Protein AF-A3X0W6-F1 (afdb_monomer_lite)

Secondary structure (DSSP, 8-state):
---------------------------BTTB--GGGSPPTT--S-TTSPPTTPPPHHHHHHHHHHSEEEEEETTEEEEEEHHHHHHHHHHHHHHTT-HHHHHHHHHHHHHTTTT---------------PPPTT---S-STTS--

Foldseek 3Di:
DDDDDDDDDDPPDDDDDPDDPDDPDDDDVVRHDPVPDDDPPDDPPNVPDDDPPDDPVNVVVVQQQDWDFDDPDPDTDTDGNVVVVLVVLVVCVVVVNPVSVVVNVVVCVVVVVPPDDPDDPDPPDDDDDDDDPPDDDPPDPPDDD

Structure (mmCIF, N/CA/C/O backbone):
data_AF-A3X0W6-F1
#
_entry.id   AF-A3X0W6-F1
#
loop_
_atom_site.group_PDB
_atom_site.id
_atom_site.type_symbol
_atom_site.label_atom_id
_atom_site.label_alt_id
_atom_site.label_comp_id
_atom_site.label_asym_id
_atom_site.label_entity_id
_atom_site.label_seq_id
_atom_site.pdbx_PDB_ins_code
_atom_site.Cartn_x
_atom_site.Cartn_y
_atom_site.Cartn_z
_atom_site.occupancy
_atom_site.B_iso_or_equiv
_atom_site.auth_seq_id
_atom_site.auth_comp_id
_atom_site.auth_asym_id
_atom_site.auth_atom_id
_atom_site.pdbx_PDB_model_num
ATOM 1 N N . MET A 1 1 ? -35.016 31.942 104.908 1.00 38.12 1 MET A N 1
ATOM 2 C CA . MET A 1 1 ? -33.563 31.683 104.789 1.00 38.12 1 MET A CA 1
ATOM 3 C C . MET A 1 1 ? -33.379 30.176 104.918 1.00 38.12 1 MET A C 1
ATOM 5 O O . MET A 1 1 ? -33.760 29.635 105.939 1.00 38.12 1 MET A O 1
ATOM 9 N N . MET A 1 2 ? -33.247 29.470 103.793 1.00 47.16 2 MET A N 1
ATOM 10 C CA . MET A 1 2 ? -31.966 28.997 103.227 1.00 47.16 2 MET A CA 1
ATOM 11 C C . MET A 1 2 ? -31.305 27.906 104.079 1.00 47.16 2 MET A C 1
ATOM 13 O O . MET A 1 2 ? -30.614 28.258 105.028 1.00 47.16 2 MET A O 1
ATOM 17 N N . SER A 1 3 ? -31.474 26.624 103.720 1.00 42.75 3 SER A N 1
ATOM 18 C CA . SER A 1 3 ? -30.387 25.619 103.608 1.00 42.75 3 SER A CA 1
ATOM 19 C C . SER A 1 3 ? -30.893 24.296 103.004 1.00 42.75 3 SER A C 1
ATOM 21 O O . SER A 1 3 ? -32.015 23.866 103.253 1.00 42.75 3 SER A O 1
ATOM 23 N N . GLU A 1 4 ? -30.038 23.691 102.182 1.00 51.12 4 GLU A N 1
ATOM 2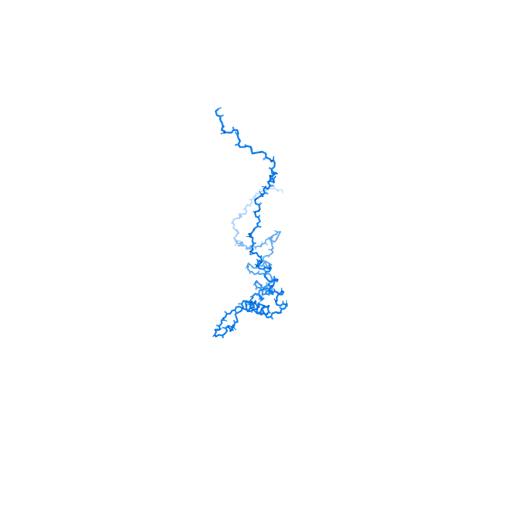4 C CA . GLU A 1 4 ? -30.236 22.523 101.321 1.00 51.12 4 GLU A CA 1
ATOM 25 C C . GLU A 1 4 ? -30.464 21.179 102.035 1.00 51.12 4 GLU A C 1
ATOM 27 O O . GLU A 1 4 ? -29.885 20.895 103.085 1.00 51.12 4 GLU A O 1
ATOM 32 N N . ARG A 1 5 ? -31.154 20.258 101.343 1.00 46.34 5 ARG A N 1
ATOM 33 C CA . ARG A 1 5 ? -30.696 18.865 101.228 1.00 46.34 5 ARG A CA 1
ATOM 34 C C . ARG A 1 5 ? -31.215 18.223 99.937 1.00 46.34 5 ARG A C 1
ATOM 36 O O . ARG A 1 5 ? -32.402 18.258 99.642 1.00 46.34 5 ARG A O 1
ATOM 43 N N . HIS A 1 6 ? -30.266 17.690 99.173 1.00 52.62 6 HIS A N 1
ATOM 44 C CA . HIS A 1 6 ? -30.414 17.008 97.891 1.00 52.62 6 HIS A CA 1
ATOM 45 C C . HIS A 1 6 ? -31.459 15.881 97.917 1.00 52.62 6 HIS A C 1
ATOM 47 O O . HIS A 1 6 ? -31.344 14.968 98.733 1.00 52.62 6 HIS A O 1
ATOM 53 N N . GLN A 1 7 ? -32.370 15.872 96.943 1.00 47.88 7 GLN A N 1
ATOM 54 C CA . GLN A 1 7 ? -32.940 14.633 96.413 1.00 47.88 7 GLN A CA 1
ATOM 55 C C . GLN A 1 7 ? -32.286 14.392 95.051 1.00 47.88 7 GLN A C 1
ATOM 57 O O . GLN A 1 7 ? -32.369 15.224 94.149 1.00 47.88 7 GLN A O 1
ATOM 62 N N . ARG A 1 8 ? -31.525 13.299 94.960 1.00 48.34 8 ARG A N 1
ATOM 63 C CA . ARG A 1 8 ? -31.078 12.732 93.690 1.00 48.34 8 ARG A CA 1
ATOM 64 C C . ARG A 1 8 ? -32.289 12.002 93.128 1.00 48.34 8 ARG A C 1
ATOM 66 O O . ARG A 1 8 ? -32.736 11.055 93.760 1.00 48.34 8 ARG A O 1
ATOM 73 N N . GLU A 1 9 ? -32.809 12.461 92.000 1.00 45.16 9 GLU A N 1
ATOM 74 C CA . GLU A 1 9 ? -33.670 11.617 91.178 1.00 45.16 9 GLU A CA 1
ATOM 75 C C . GLU A 1 9 ? -32.753 10.819 90.257 1.00 45.16 9 GLU A C 1
ATOM 77 O O . GLU A 1 9 ? -31.946 11.374 89.500 1.00 45.16 9 GLU A O 1
ATOM 82 N N . ASP A 1 10 ? -32.815 9.506 90.438 1.00 43.31 10 ASP A N 1
ATOM 83 C CA . ASP A 1 10 ? -31.982 8.510 89.796 1.00 43.31 10 ASP A CA 1
ATOM 84 C C . ASP A 1 10 ? -32.178 8.549 88.276 1.00 43.31 10 ASP A C 1
ATOM 86 O O . ASP A 1 10 ? -33.240 8.255 87.735 1.00 43.31 10 ASP A O 1
ATOM 90 N N . PHE A 1 11 ? -31.106 8.904 87.566 1.00 49.19 11 PHE A N 1
ATOM 91 C CA . PHE A 1 11 ? -31.032 8.942 86.101 1.00 49.19 11 PHE A CA 1
ATOM 92 C C . PHE A 1 11 ? -30.846 7.531 85.500 1.00 49.19 11 PHE A C 1
ATOM 94 O O . PHE A 1 11 ? -30.122 7.345 84.522 1.00 49.19 11 PHE A O 1
ATOM 101 N N . SER A 1 12 ? -31.464 6.517 86.106 1.00 49.88 12 SER A N 1
ATOM 102 C CA . SER A 1 12 ? -31.444 5.123 85.663 1.00 49.88 12 SER A CA 1
ATOM 103 C C . SER A 1 12 ? -32.847 4.711 85.232 1.00 49.88 12 SER A C 1
ATOM 105 O O . SER A 1 12 ? -33.585 4.139 86.022 1.00 49.88 12 SER A O 1
ATOM 107 N N . ASP A 1 13 ? -33.214 5.108 84.013 1.00 54.78 13 ASP A N 1
ATOM 108 C CA . ASP A 1 13 ? -34.119 4.404 83.086 1.00 54.78 13 ASP A CA 1
ATOM 109 C C . ASP A 1 13 ? -34.816 5.407 82.158 1.00 54.78 13 ASP A C 1
ATOM 111 O O . ASP A 1 13 ? -35.955 5.821 82.366 1.00 54.78 13 ASP A O 1
ATOM 115 N N . MET A 1 14 ? -34.128 5.778 81.074 1.00 46.41 14 MET A N 1
ATOM 116 C CA . MET A 1 14 ? -34.793 6.252 79.859 1.00 46.41 14 MET A CA 1
ATOM 117 C C . MET A 1 14 ? -34.510 5.255 78.729 1.00 46.41 14 MET A C 1
ATOM 119 O O . MET A 1 14 ? -33.377 5.183 78.242 1.00 46.41 14 MET A O 1
ATOM 123 N N . PRO A 1 15 ? -35.510 4.448 78.332 1.00 50.84 15 PRO A N 1
ATOM 124 C CA . PRO A 1 15 ? -35.369 3.437 77.300 1.00 50.84 15 PRO A CA 1
ATOM 125 C C . PRO A 1 15 ? -35.560 4.071 75.923 1.00 50.84 15 PRO A C 1
ATOM 127 O O . PRO A 1 15 ? -36.517 4.804 75.685 1.00 50.84 15 PRO A O 1
ATOM 130 N N . GLY A 1 16 ? -34.681 3.744 74.980 1.00 40.88 16 GLY A N 1
ATOM 131 C CA . GLY A 1 16 ? -34.940 4.055 73.576 1.00 40.88 16 GLY A CA 1
ATOM 132 C C . GLY A 1 16 ? -33.685 4.305 72.773 1.00 40.88 16 GLY A C 1
ATOM 133 O O . GLY A 1 16 ? -33.418 5.424 72.345 1.00 40.88 16 GLY A O 1
ATOM 134 N N . SER A 1 17 ? -32.936 3.236 72.530 1.00 50.75 17 SER A N 1
ATOM 135 C CA . SER A 1 17 ? -31.979 3.160 71.437 1.00 50.75 17 SER A CA 1
ATOM 136 C C . SER A 1 17 ? -32.684 3.453 70.107 1.00 50.75 17 SER A C 1
ATOM 138 O O . SER A 1 17 ? -33.280 2.579 69.482 1.00 50.75 17 SER A O 1
ATOM 140 N N . ILE A 1 18 ? -32.609 4.700 69.640 1.00 43.72 18 ILE A N 1
ATOM 141 C CA . ILE A 1 18 ? -32.940 5.017 68.252 1.00 43.72 18 ILE A CA 1
ATOM 142 C C . ILE A 1 18 ? -31.652 4.857 67.456 1.00 43.72 18 ILE A C 1
ATOM 144 O O . ILE A 1 18 ? -30.733 5.671 67.521 1.00 43.72 18 ILE A O 1
ATOM 148 N N . ALA A 1 19 ? -31.613 3.718 66.774 1.00 38.69 19 ALA A N 1
ATOM 149 C CA . ALA A 1 19 ? -30.644 3.270 65.797 1.00 38.69 19 ALA A CA 1
ATOM 150 C C . ALA A 1 19 ? -29.861 4.393 65.100 1.00 38.69 19 ALA A C 1
ATOM 152 O O . ALA A 1 19 ? -30.424 5.348 64.563 1.00 38.69 19 ALA A O 1
ATOM 153 N N . THR A 1 20 ? -28.548 4.184 65.029 1.00 40.00 20 THR A N 1
ATOM 154 C CA . THR A 1 20 ? -27.611 4.795 64.089 1.00 40.00 20 THR A CA 1
ATOM 155 C C . THR A 1 20 ? -28.254 4.928 62.707 1.00 40.00 20 THR A C 1
ATOM 157 O O . THR A 1 20 ? -28.295 3.975 61.929 1.00 40.00 20 THR A O 1
ATOM 160 N N . SER A 1 21 ? -28.779 6.114 62.387 1.00 39.47 21 SER A N 1
ATOM 161 C CA . SER A 1 21 ? -29.305 6.391 61.054 1.00 39.47 21 SER A CA 1
ATOM 162 C C . SER A 1 21 ? -28.131 6.643 60.114 1.00 39.47 21 SER A C 1
ATOM 164 O O . SER A 1 21 ? -27.518 7.708 60.080 1.00 39.47 21 SER A O 1
ATOM 166 N N . ALA A 1 22 ? -27.778 5.567 59.416 1.00 40.97 22 ALA A N 1
ATOM 167 C CA . ALA A 1 22 ? -27.055 5.501 58.157 1.00 40.97 22 ALA A CA 1
ATOM 168 C C . ALA A 1 22 ? -26.638 6.861 57.549 1.00 40.97 22 ALA A C 1
ATOM 170 O O . ALA A 1 22 ? -27.422 7.563 56.916 1.00 40.97 22 ALA A O 1
ATOM 171 N N . GLY A 1 23 ? -25.349 7.174 57.705 1.00 48.78 23 GLY A N 1
ATOM 172 C CA . GLY A 1 23 ? -24.492 7.748 56.665 1.00 48.78 23 GLY A CA 1
ATOM 173 C C . GLY A 1 23 ? -25.019 8.944 55.866 1.00 48.78 23 GLY A C 1
ATOM 174 O O . GLY A 1 23 ? -25.193 8.842 54.654 1.00 48.78 23 GLY A O 1
ATOM 175 N N . LYS A 1 24 ? -25.125 10.125 56.485 1.00 53.75 24 LYS A N 1
ATOM 176 C CA . LYS A 1 24 ? -25.036 11.385 55.725 1.00 53.75 24 LYS A CA 1
ATOM 177 C C . LYS A 1 24 ? -23.585 11.575 55.280 1.00 53.75 24 LYS A C 1
ATOM 179 O O . LYS A 1 24 ? -22.749 12.038 56.052 1.00 53.75 24 LYS A O 1
ATOM 184 N N . THR A 1 25 ? -23.264 11.185 54.048 1.00 65.06 25 THR A N 1
ATOM 185 C CA . THR A 1 25 ? -21.939 11.404 53.451 1.00 65.06 25 THR A CA 1
ATOM 186 C C . THR A 1 25 ? -21.621 12.900 53.445 1.00 65.06 25 THR A C 1
ATOM 188 O O . THR A 1 25 ? -22.257 13.668 52.722 1.00 65.06 25 THR A O 1
ATOM 191 N N . LYS A 1 26 ? -20.669 13.320 54.284 1.00 73.56 26 LYS A N 1
ATOM 192 C CA . LYS A 1 26 ? -20.213 14.708 54.416 1.00 73.56 26 LYS A CA 1
ATOM 193 C C . LYS A 1 26 ? -19.608 15.161 53.082 1.00 73.56 26 LYS A C 1
ATOM 195 O O . LYS A 1 26 ? -18.520 14.727 52.715 1.00 73.56 26 LYS A O 1
ATOM 200 N N . VAL A 1 27 ? -20.341 15.987 52.340 1.00 80.00 27 VAL A N 1
ATOM 201 C CA . VAL A 1 27 ? -19.879 16.571 51.071 1.00 80.00 27 VAL A CA 1
ATOM 202 C C . VAL A 1 27 ? -18.717 17.530 51.367 1.00 80.00 27 VAL A C 1
ATOM 204 O O . VAL A 1 27 ? -18.782 18.299 52.325 1.00 80.00 27 VAL A O 1
ATOM 207 N N . GLY A 1 28 ? -17.639 17.466 50.581 1.00 80.69 28 GLY A N 1
ATOM 208 C CA . GLY A 1 28 ? -16.415 18.243 50.808 1.00 80.69 28 GLY A CA 1
ATOM 209 C C . GLY A 1 28 ? -15.406 18.111 49.665 1.00 80.69 28 GLY A C 1
ATOM 210 O O . GLY A 1 28 ? -15.692 17.493 48.638 1.00 80.69 28 GLY A O 1
ATOM 211 N N . TYR A 1 29 ? -14.213 18.688 49.823 1.00 85.75 29 TYR A N 1
ATOM 212 C CA . TYR A 1 29 ? -13.158 18.599 48.809 1.00 85.75 29 TYR A CA 1
ATOM 213 C C . TYR A 1 29 ? -12.812 17.131 48.502 1.00 85.75 29 TYR A C 1
ATOM 215 O O . TYR A 1 29 ? -12.565 16.354 49.420 1.00 85.75 29 TYR A O 1
ATOM 223 N N . LYS A 1 30 ? -12.823 16.756 47.213 1.00 84.50 30 LYS A N 1
ATOM 224 C CA . LYS A 1 30 ? -12.657 15.372 46.708 1.00 84.50 30 LYS A CA 1
ATOM 225 C C . LYS A 1 30 ? -13.736 14.359 47.147 1.00 84.50 30 LYS A C 1
ATOM 227 O O . LYS A 1 30 ? -13.622 13.187 46.805 1.00 84.50 30 LYS A O 1
ATOM 232 N N . CYS A 1 31 ? -14.809 14.804 47.803 1.00 86.12 31 CYS A N 1
ATOM 233 C CA . CYS A 1 31 ? -15.960 13.984 48.193 1.00 86.12 31 CYS A CA 1
ATOM 234 C C . CYS A 1 31 ? -17.230 14.495 47.488 1.00 86.12 31 CYS A C 1
ATOM 236 O O . CYS A 1 31 ? -18.041 15.184 48.121 1.00 86.12 31 CYS A O 1
ATOM 238 N N . PRO A 1 32 ? -17.400 14.211 46.177 1.00 86.25 32 PRO A N 1
ATOM 239 C CA . PRO A 1 32 ? -18.594 14.620 45.450 1.00 86.25 32 PRO A CA 1
ATOM 240 C C . PRO A 1 32 ? -19.846 13.949 46.045 1.00 86.25 32 PRO A C 1
ATOM 242 O O . PRO A 1 32 ? -19.754 12.822 46.540 1.00 86.25 32 PRO A O 1
ATOM 245 N N . PRO A 1 33 ? -21.020 14.599 45.995 1.00 89.19 33 PRO A N 1
ATOM 246 C CA . PRO A 1 33 ? -22.270 14.030 46.491 1.00 89.19 33 PRO A CA 1
ATOM 247 C C . PRO A 1 33 ? -22.579 12.664 45.870 1.00 89.19 33 PRO A C 1
ATOM 249 O O . PRO A 1 33 ? -22.440 12.477 44.666 1.00 89.19 33 PRO A O 1
ATOM 252 N N . THR A 1 34 ? -23.052 11.712 46.671 1.00 83.94 34 THR A N 1
ATOM 253 C CA . THR A 1 34 ? -23.311 10.329 46.224 1.00 83.94 34 THR A CA 1
ATOM 254 C C . THR A 1 34 ? -24.319 10.230 45.081 1.00 83.94 34 THR A C 1
ATOM 256 O O . THR A 1 34 ? -24.169 9.381 44.209 1.00 83.94 34 THR A O 1
ATOM 259 N N . HIS A 1 35 ? -25.315 11.118 45.041 1.00 83.19 35 HIS A N 1
ATOM 260 C CA . HIS A 1 35 ? -26.346 11.126 44.001 1.00 83.19 35 HIS A CA 1
ATOM 261 C C . HIS A 1 35 ? -25.841 11.595 42.626 1.00 83.19 35 HIS A C 1
ATOM 263 O O . HIS A 1 35 ? -26.505 11.337 41.627 1.00 83.19 35 HIS A O 1
ATOM 269 N N . SER A 1 36 ? -24.697 12.286 42.561 1.00 83.94 36 SER A N 1
ATOM 270 C CA . SER A 1 36 ? -24.123 12.806 41.312 1.00 83.94 36 SER A CA 1
ATOM 271 C C . SER A 1 36 ? -22.881 12.043 40.843 1.00 83.94 36 SER A C 1
ATOM 273 O O . SER A 1 36 ? -22.340 12.344 39.780 1.00 83.94 36 SER A O 1
ATOM 275 N N . GLN A 1 37 ? -22.425 11.039 41.599 1.00 86.50 37 GLN A N 1
ATOM 276 C CA . GLN A 1 37 ? -21.311 10.182 41.196 1.00 86.50 37 GLN A CA 1
ATOM 277 C C . GLN A 1 37 ? -21.723 9.251 40.047 1.00 86.50 37 GLN A C 1
ATOM 279 O O . GLN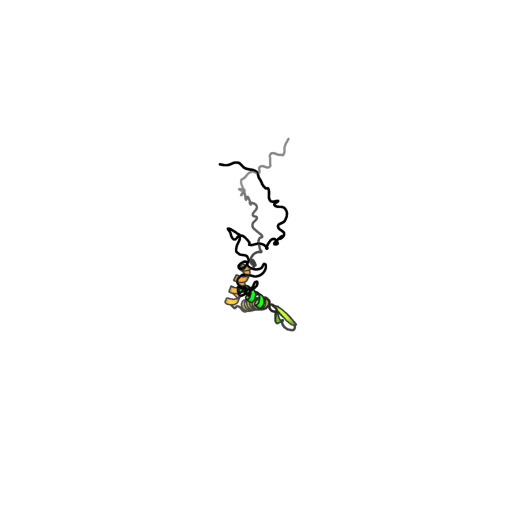 A 1 37 ? -22.774 8.609 40.084 1.00 86.50 37 GLN A O 1
ATOM 284 N N . PHE A 1 38 ? -20.868 9.134 39.028 1.00 88.44 38 PHE A N 1
ATOM 285 C CA . PHE A 1 38 ? -21.071 8.154 37.963 1.00 88.44 38 PHE A CA 1
ATOM 286 C C . PHE A 1 38 ? -20.842 6.734 38.481 1.00 88.44 38 PHE A C 1
ATOM 288 O O . PHE A 1 38 ? -19.920 6.480 39.259 1.00 88.44 38 PHE A O 1
ATOM 295 N N . LYS A 1 39 ? -21.662 5.788 38.013 1.00 85.31 39 LYS A N 1
ATOM 296 C CA . LYS A 1 39 ? -21.478 4.370 38.333 1.00 85.31 39 LYS A CA 1
ATOM 297 C C . LYS A 1 39 ? -20.183 3.856 37.686 1.00 85.31 39 LYS A C 1
ATOM 299 O O . LYS A 1 39 ? -19.918 4.192 36.528 1.00 85.31 39 LYS A O 1
ATOM 304 N N . PRO A 1 40 ? -19.393 3.018 38.377 1.00 80.88 40 PRO A N 1
ATOM 305 C CA . PRO A 1 40 ? -18.207 2.412 37.783 1.00 80.88 40 PRO A CA 1
ATOM 306 C C . PRO A 1 40 ? -18.582 1.653 36.500 1.00 80.88 40 PRO A C 1
ATOM 308 O O . PRO A 1 40 ? -19.559 0.909 36.470 1.00 80.88 40 PRO A O 1
ATOM 311 N N . GLY A 1 41 ? -17.824 1.884 35.425 1.00 80.75 41 GLY A N 1
ATOM 312 C CA . GLY A 1 41 ? -18.066 1.288 34.103 1.00 80.75 41 GLY A CA 1
ATOM 313 C C . GLY A 1 41 ? -19.046 2.050 33.202 1.00 80.75 41 GLY A C 1
ATOM 314 O O . GLY A 1 41 ? -19.126 1.737 32.016 1.00 80.75 41 GLY A O 1
ATOM 315 N N . VAL A 1 42 ? -19.734 3.076 33.712 1.00 80.31 42 VAL A N 1
ATOM 316 C CA . VAL A 1 42 ? -20.673 3.902 32.939 1.00 80.31 42 VAL A CA 1
ATOM 317 C C . VAL A 1 42 ? -20.090 5.303 32.776 1.00 80.31 42 VAL A C 1
ATOM 319 O O . VAL A 1 42 ? -19.818 5.993 33.757 1.00 80.31 42 VAL A O 1
ATOM 322 N N . SER A 1 43 ? -19.878 5.741 31.533 1.00 80.88 43 SER A N 1
ATOM 323 C CA . SER A 1 43 ? -19.529 7.138 31.264 1.00 80.88 43 SER A CA 1
ATOM 324 C C . SER A 1 43 ? -20.723 8.041 31.573 1.00 80.88 43 SER A C 1
ATOM 326 O O . SER A 1 43 ? -21.865 7.684 31.301 1.00 80.88 43 SER A O 1
ATOM 328 N N . GLY A 1 44 ? -20.466 9.252 32.073 1.00 83.44 44 GLY A N 1
ATOM 329 C CA . GLY A 1 44 ? -21.518 10.250 32.314 1.00 83.44 44 GLY A CA 1
ATOM 330 C C . GLY A 1 44 ? -22.306 10.660 31.065 1.00 83.44 44 GLY A C 1
ATOM 331 O O . GLY A 1 44 ? -23.408 11.182 31.175 1.00 83.44 44 GLY A O 1
ATOM 332 N N . ASN A 1 45 ? -21.764 10.373 29.878 1.00 84.88 45 ASN A N 1
ATOM 333 C CA . ASN A 1 45 ? -22.474 10.428 28.609 1.00 84.88 45 ASN A CA 1
ATOM 334 C C . ASN A 1 45 ? -22.426 9.037 27.942 1.00 84.88 45 ASN A C 1
ATOM 336 O O . ASN A 1 45 ? -21.430 8.726 27.277 1.00 84.88 45 ASN A O 1
ATOM 340 N N . PRO A 1 46 ? -23.446 8.181 28.131 1.00 77.50 46 PRO A N 1
ATOM 341 C CA . PRO A 1 46 ? -23.522 6.871 27.479 1.00 77.50 46 PRO A CA 1
ATOM 342 C C . PRO A 1 46 ? -23.736 6.978 25.960 1.00 77.50 46 PRO A C 1
ATOM 344 O O . PRO A 1 46 ? -23.337 6.079 25.228 1.00 77.50 46 PRO A O 1
ATOM 347 N N . SER A 1 47 ? -24.279 8.103 25.483 1.00 78.94 47 SER A N 1
ATOM 348 C CA . SER A 1 47 ? -24.382 8.451 24.057 1.00 78.94 47 SER A CA 1
ATOM 349 C C . SER A 1 47 ? -23.112 9.115 23.509 1.00 78.94 47 SER A C 1
ATOM 351 O O . SER A 1 47 ? -23.089 9.582 22.370 1.00 78.94 47 SER A O 1
ATOM 353 N N . GLY A 1 48 ? -22.054 9.203 24.321 1.00 79.38 48 GLY A N 1
ATOM 354 C CA . GLY A 1 48 ? -20.740 9.654 23.883 1.00 79.38 48 GLY A CA 1
ATOM 355 C C . GLY A 1 48 ? -20.147 8.713 22.836 1.00 79.38 48 GLY A C 1
ATOM 356 O O . GLY A 1 48 ? -20.692 7.655 22.527 1.00 79.38 48 GLY A O 1
ATOM 357 N N . ARG A 1 49 ? -18.998 9.090 22.269 1.00 78.75 49 ARG A N 1
ATOM 358 C CA . ARG A 1 49 ? -18.373 8.291 21.214 1.00 78.75 49 ARG A CA 1
ATOM 359 C C . ARG A 1 49 ? -18.096 6.861 21.713 1.00 78.75 49 ARG A C 1
ATOM 361 O O . ARG A 1 49 ? -17.320 6.704 22.660 1.00 78.75 49 ARG A O 1
ATOM 368 N N . PRO A 1 50 ? -18.669 5.824 21.076 1.00 75.56 50 PRO A N 1
ATOM 369 C CA . PRO A 1 50 ? -18.471 4.452 21.511 1.00 75.56 50 PRO A CA 1
ATOM 370 C C . PRO A 1 50 ? -16.999 4.055 21.370 1.00 75.56 50 PRO A C 1
ATOM 372 O O . PRO A 1 50 ? -16.307 4.452 20.423 1.00 75.56 50 PRO A O 1
ATOM 375 N N . LYS A 1 51 ? -16.516 3.246 22.317 1.00 65.69 51 LYS A N 1
ATOM 376 C CA . LYS A 1 51 ? -15.183 2.638 22.230 1.00 65.69 51 LYS A CA 1
ATOM 377 C C . LYS A 1 51 ? -15.129 1.772 20.965 1.00 65.69 51 LYS A C 1
ATOM 379 O O . LYS A 1 51 ? -15.994 0.928 20.766 1.00 65.69 51 LYS A O 1
ATOM 384 N N . GLY A 1 52 ? -14.138 2.008 20.104 1.00 66.75 52 GLY A N 1
ATOM 385 C CA . GLY A 1 52 ? -13.988 1.280 18.837 1.00 66.75 52 GLY A CA 1
ATOM 386 C C . GLY A 1 52 ? -14.813 1.819 17.661 1.00 66.75 52 GLY A C 1
ATOM 387 O O . GLY A 1 52 ? -14.966 1.116 16.667 1.00 66.75 52 GLY A O 1
ATOM 388 N N . GLY A 1 53 ? -15.342 3.048 17.741 1.00 66.00 53 GLY A N 1
ATOM 389 C CA . GLY A 1 53 ? -16.011 3.684 16.601 1.00 66.00 53 GLY A CA 1
ATOM 390 C C . GLY A 1 53 ? -15.150 3.648 15.330 1.00 66.00 53 GLY A C 1
ATOM 391 O O . GLY A 1 53 ? -13.959 3.960 15.379 1.00 66.00 53 GLY A O 1
ATOM 392 N N . GLN A 1 54 ? -15.754 3.256 14.204 1.00 67.69 54 GLN A N 1
ATOM 393 C CA . GLN A 1 54 ? -15.065 3.124 12.920 1.00 67.69 54 GLN A CA 1
ATOM 394 C C . GLN A 1 54 ? -14.443 4.467 12.512 1.00 67.69 54 GLN A C 1
ATOM 396 O O . GLN A 1 54 ? -15.130 5.470 12.343 1.00 67.69 54 GLN A O 1
ATOM 401 N N . ASN A 1 55 ? -13.124 4.474 12.358 1.00 79.88 55 ASN A N 1
ATOM 402 C CA . ASN A 1 55 ? -12.365 5.577 11.788 1.00 79.88 55 ASN A CA 1
ATOM 403 C C . ASN A 1 55 ? -12.218 5.380 10.276 1.00 79.88 55 ASN A C 1
ATOM 405 O O . ASN A 1 55 ? -12.256 4.253 9.780 1.00 79.88 55 ASN A O 1
ATOM 409 N N . LEU A 1 56 ? -11.924 6.456 9.542 1.00 81.25 56 LEU A N 1
ATOM 410 C CA . LEU A 1 56 ? -11.591 6.356 8.115 1.00 81.25 56 LEU A CA 1
ATOM 411 C C . LEU A 1 56 ? -10.448 5.358 7.871 1.00 81.25 56 LEU A C 1
ATOM 413 O O . LEU A 1 56 ? -10.553 4.510 6.996 1.00 81.25 56 LEU A O 1
ATOM 417 N N . LYS A 1 57 ? -9.410 5.376 8.719 1.00 84.88 57 LYS A N 1
ATOM 418 C CA . LYS A 1 57 ? -8.294 4.416 8.662 1.00 84.88 57 LYS A CA 1
ATOM 419 C C . LYS A 1 57 ? -8.743 2.961 8.846 1.00 84.88 57 LYS A C 1
ATOM 421 O O . LYS A 1 57 ? -8.271 2.082 8.135 1.00 84.88 57 LYS A O 1
ATOM 426 N N . THR A 1 58 ? -9.657 2.694 9.784 1.00 84.38 58 THR A N 1
ATOM 427 C CA . THR A 1 58 ? -10.128 1.321 10.036 1.00 84.38 58 THR A CA 1
ATOM 428 C C . THR A 1 58 ? -11.003 0.816 8.896 1.00 84.38 58 THR A C 1
ATOM 430 O O . THR A 1 58 ? -10.889 -0.344 8.520 1.00 84.38 58 THR A O 1
ATOM 433 N N . LEU A 1 59 ? -11.840 1.685 8.318 1.00 86.69 59 LEU A N 1
ATOM 434 C CA . LEU A 1 59 ? -12.656 1.334 7.158 1.00 86.69 59 LEU A CA 1
ATOM 435 C C . LEU A 1 59 ? -11.787 1.116 5.913 1.00 86.69 59 LEU A C 1
ATOM 437 O O . LEU A 1 59 ? -11.980 0.142 5.197 1.00 86.69 59 LEU A O 1
ATOM 441 N N . PHE A 1 60 ? -10.795 1.980 5.699 1.00 87.38 60 PHE A N 1
ATOM 442 C CA . PHE A 1 60 ? -9.841 1.868 4.600 1.00 87.38 60 PHE A CA 1
ATOM 443 C C . PHE A 1 60 ? -9.089 0.532 4.630 1.00 87.38 60 PHE A C 1
ATOM 445 O O . PHE A 1 60 ? -9.120 -0.210 3.653 1.00 87.38 60 PHE A O 1
ATOM 452 N N . ASN A 1 61 ? -8.500 0.176 5.776 1.00 88.00 61 ASN A N 1
ATOM 453 C CA . ASN A 1 61 ? -7.802 -1.103 5.928 1.00 88.00 61 ASN A CA 1
ATOM 454 C C . ASN A 1 61 ? -8.748 -2.297 5.769 1.00 88.00 61 ASN A C 1
ATOM 456 O O . ASN A 1 61 ? -8.372 -3.296 5.165 1.00 88.00 61 ASN A O 1
ATOM 460 N N . LYS A 1 62 ? -9.985 -2.193 6.272 1.00 88.31 62 LYS A N 1
ATOM 461 C CA . LYS A 1 62 ? -10.994 -3.240 6.089 1.00 88.31 62 LYS A CA 1
ATOM 462 C C . LYS A 1 62 ? -11.266 -3.483 4.605 1.00 88.31 62 LYS A C 1
A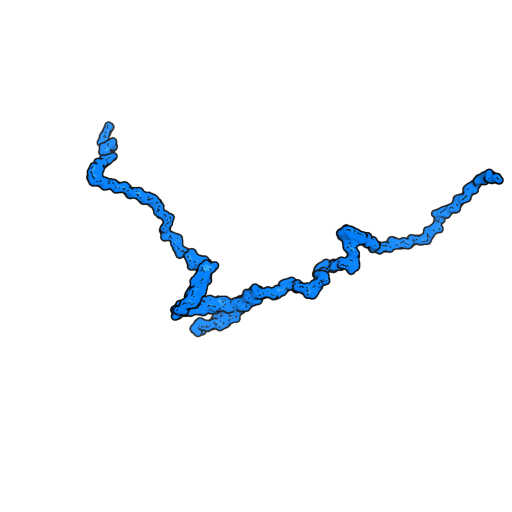TOM 464 O O . LYS A 1 62 ? -11.178 -4.622 4.173 1.00 88.31 62 LYS A O 1
ATOM 469 N N . ILE A 1 63 ? -11.526 -2.423 3.839 1.00 88.44 63 ILE A N 1
ATOM 470 C CA . ILE A 1 63 ? -11.800 -2.519 2.401 1.00 88.44 63 ILE A CA 1
ATOM 471 C C . ILE A 1 63 ? -10.591 -3.093 1.661 1.00 88.44 63 ILE A C 1
ATOM 473 O O . ILE A 1 63 ? -10.752 -3.986 0.839 1.00 88.44 63 ILE A O 1
ATOM 477 N N . LEU A 1 64 ? -9.380 -2.616 1.947 1.00 90.06 64 LEU A N 1
ATOM 478 C CA . LEU A 1 64 ? -8.170 -3.103 1.281 1.00 90.06 64 LEU A CA 1
ATOM 479 C C . LEU A 1 64 ? -7.884 -4.589 1.539 1.00 90.06 64 LEU A C 1
ATOM 481 O O . LEU A 1 64 ? -7.382 -5.270 0.643 1.00 90.06 64 LEU A O 1
ATOM 485 N N . ASN A 1 65 ? -8.237 -5.084 2.726 1.00 91.25 65 ASN A N 1
ATOM 486 C CA . ASN A 1 65 ? -8.050 -6.478 3.122 1.00 91.25 65 ASN A CA 1
ATOM 487 C C . ASN A 1 65 ? -9.168 -7.414 2.639 1.00 91.25 65 ASN A C 1
ATOM 489 O O . ASN A 1 65 ? -9.047 -8.626 2.798 1.00 91.25 65 ASN A O 1
ATOM 493 N N . GLU A 1 66 ? -10.255 -6.893 2.065 1.00 90.56 66 GLU A N 1
ATOM 494 C CA . GLU A 1 66 ? -11.304 -7.735 1.488 1.00 90.56 66 GLU A CA 1
ATOM 495 C C . GLU A 1 66 ? -10.768 -8.546 0.303 1.00 90.56 66 GLU A C 1
ATOM 497 O O . GLU A 1 66 ? -9.997 -8.047 -0.521 1.00 90.56 66 GLU A O 1
ATOM 502 N N . GLU A 1 67 ? -11.205 -9.800 0.201 1.00 91.25 67 GLU A N 1
ATOM 503 C CA . GLU A 1 67 ? -10.795 -10.705 -0.868 1.00 91.25 67 GLU A CA 1
ATOM 504 C C . GLU A 1 67 ? -11.614 -10.490 -2.144 1.00 91.25 67 GLU A C 1
ATOM 506 O O . GLU A 1 67 ? -12.834 -10.315 -2.119 1.00 91.25 67 GLU A O 1
ATOM 511 N N . VAL A 1 68 ? -10.938 -10.570 -3.286 1.00 89.19 68 VAL A N 1
ATOM 512 C CA . VAL A 1 68 ? -11.520 -10.559 -4.625 1.00 89.19 68 VAL A CA 1
ATOM 513 C C . VAL A 1 68 ? -10.991 -11.761 -5.400 1.00 89.19 68 VAL A C 1
ATOM 515 O O . VAL A 1 68 ? -9.831 -12.155 -5.274 1.00 89.19 68 VAL A O 1
ATOM 518 N N . ALA A 1 69 ? -11.859 -12.363 -6.211 1.00 86.38 69 ALA A N 1
ATOM 519 C CA . ALA A 1 69 ? -11.467 -13.419 -7.128 1.00 86.38 69 ALA A CA 1
ATOM 520 C C . ALA A 1 69 ? -10.731 -12.809 -8.332 1.00 86.38 69 ALA A C 1
ATOM 522 O O . ALA A 1 69 ? -11.338 -12.129 -9.158 1.00 86.38 69 ALA A O 1
ATOM 523 N N . LEU A 1 70 ? -9.429 -13.067 -8.435 1.00 85.00 70 LEU A N 1
ATOM 524 C CA . LEU A 1 70 ? -8.615 -12.730 -9.596 1.00 85.00 70 LEU A CA 1
ATOM 525 C C . LEU A 1 70 ? -8.387 -13.992 -10.435 1.00 85.00 70 LEU A C 1
ATOM 527 O O . LEU A 1 70 ? -8.035 -15.057 -9.919 1.00 85.00 70 LEU A O 1
ATOM 531 N N . ARG A 1 71 ? -8.602 -13.881 -11.746 1.00 85.38 71 ARG A N 1
ATOM 532 C CA . ARG A 1 71 ? -8.364 -14.968 -12.696 1.00 85.38 71 ARG A CA 1
ATOM 533 C C . ARG A 1 71 ? -6.993 -14.795 -13.344 1.00 85.38 71 ARG A C 1
ATOM 535 O O . ARG A 1 71 ? -6.837 -13.965 -14.232 1.00 85.38 71 ARG A O 1
ATOM 542 N N . ASP A 1 72 ? -6.041 -15.628 -12.939 1.00 79.44 72 ASP A N 1
ATOM 543 C CA . ASP A 1 72 ? -4.728 -15.750 -13.575 1.00 79.44 72 ASP A CA 1
ATOM 544 C C . ASP A 1 72 ? -4.784 -16.933 -14.560 1.00 79.44 72 ASP A C 1
ATOM 546 O O . ASP A 1 72 ? -4.540 -18.093 -14.213 1.00 79.44 72 ASP A O 1
ATOM 550 N N . GLY A 1 73 ? -5.198 -16.649 -15.799 1.00 81.94 73 GLY A N 1
ATOM 551 C CA . GLY A 1 73 ? -5.335 -17.646 -16.866 1.00 81.94 73 GLY A CA 1
ATOM 552 C C . GLY A 1 73 ? -6.414 -18.700 -16.579 1.00 81.94 73 GLY A C 1
ATOM 553 O O . GLY A 1 73 ? -7.617 -18.410 -16.606 1.00 81.94 73 GLY A O 1
ATOM 554 N N . SER A 1 74 ? -5.988 -19.945 -16.333 1.00 77.38 74 SER A N 1
ATOM 555 C CA . SER A 1 74 ? -6.879 -21.082 -16.052 1.00 77.38 74 SER A CA 1
ATOM 556 C C . SER A 1 74 ? -7.244 -21.240 -14.573 1.00 77.38 74 SER A C 1
ATOM 558 O O . SER A 1 74 ? -8.152 -22.006 -14.259 1.00 77.38 74 SER A O 1
ATOM 560 N N . LYS A 1 75 ? -6.577 -20.519 -13.659 1.00 80.94 75 L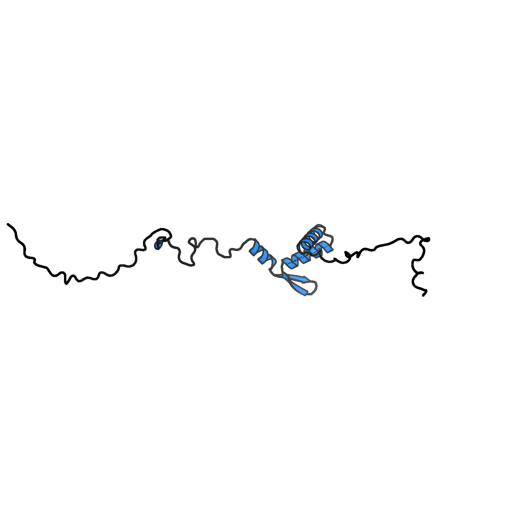YS A N 1
ATOM 561 C CA . LYS A 1 75 ? -6.802 -20.632 -12.211 1.00 80.94 75 LYS A CA 1
ATOM 562 C C . LYS A 1 75 ? -7.444 -19.362 -11.657 1.00 80.94 75 LYS A C 1
ATOM 564 O O . LYS A 1 75 ? -7.030 -18.249 -11.974 1.00 80.94 75 LYS A O 1
ATOM 569 N N . VAL A 1 76 ? -8.443 -19.538 -10.795 1.00 85.56 76 VAL A N 1
ATOM 570 C CA . VAL A 1 76 ? -9.052 -18.452 -10.018 1.00 85.56 76 VAL A CA 1
ATOM 571 C C . VAL A 1 76 ? -8.440 -18.476 -8.623 1.00 85.56 76 VAL A C 1
ATOM 573 O O . VAL A 1 76 ? -8.511 -19.494 -7.936 1.00 85.56 76 VAL A O 1
ATOM 576 N N . LYS A 1 77 ? -7.817 -17.370 -8.213 1.00 87.56 77 LYS A N 1
ATOM 577 C CA . LYS A 1 77 ? -7.250 -17.187 -6.873 1.00 87.56 77 LYS A CA 1
ATOM 578 C C . LYS A 1 77 ? -8.005 -16.081 -6.150 1.00 87.56 77 LYS A C 1
ATOM 580 O O . LYS A 1 77 ? -8.343 -15.065 -6.751 1.00 87.56 77 LYS A O 1
ATOM 585 N N . LYS A 1 78 ? -8.258 -16.275 -4.857 1.00 88.94 78 LYS A N 1
ATOM 586 C CA . LYS A 1 78 ? -8.728 -15.201 -3.981 1.00 88.94 78 LYS A CA 1
ATOM 587 C C . LYS A 1 78 ? -7.510 -14.439 -3.483 1.00 88.94 78 LYS A C 1
ATOM 589 O O . LYS A 1 78 ? -6.603 -15.051 -2.928 1.00 88.94 78 LYS A O 1
ATOM 594 N N . ILE A 1 79 ? -7.479 -13.141 -3.741 1.00 89.56 79 ILE A N 1
ATOM 595 C CA . ILE A 1 79 ? -6.416 -12.235 -3.298 1.00 89.56 79 ILE A CA 1
ATOM 596 C C . ILE A 1 79 ? -7.043 -10.988 -2.686 1.00 89.56 79 ILE A C 1
ATOM 598 O O . ILE A 1 79 ? -8.189 -10.663 -2.993 1.00 89.56 79 ILE A O 1
ATOM 602 N N . SER A 1 80 ? -6.313 -10.276 -1.833 1.00 92.44 80 SER A N 1
ATOM 603 C CA . SER A 1 80 ? -6.814 -9.017 -1.268 1.00 92.44 80 SER A CA 1
ATOM 604 C C . SER A 1 80 ? -6.968 -7.933 -2.346 1.00 92.44 80 SER A C 1
ATOM 606 O O . SER A 1 80 ? -6.256 -7.934 -3.357 1.00 92.44 80 SER A O 1
ATOM 608 N N . LYS A 1 81 ? -7.867 -6.964 -2.133 1.00 90.44 81 LYS A N 1
ATOM 609 C CA . LYS A 1 81 ? -8.000 -5.791 -3.020 1.00 90.44 81 LYS A CA 1
ATOM 610 C C . LYS A 1 81 ? -6.693 -5.012 -3.131 1.00 90.44 81 LYS A C 1
ATOM 612 O O . LYS A 1 81 ? -6.345 -4.581 -4.228 1.00 90.44 81 LYS A O 1
ATOM 617 N N . ALA A 1 82 ? -5.964 -4.856 -2.025 1.00 89.56 82 ALA A N 1
ATOM 618 C CA . ALA A 1 82 ? -4.654 -4.208 -2.028 1.00 89.56 82 ALA A CA 1
ATOM 619 C C . ALA A 1 82 ? -3.670 -4.910 -2.975 1.00 89.56 82 ALA A C 1
ATOM 621 O O . ALA A 1 82 ? -3.043 -4.262 -3.813 1.00 89.56 82 ALA A O 1
ATOM 622 N N . GLU A 1 83 ? -3.584 -6.238 -2.891 1.00 89.44 83 GLU A N 1
ATOM 623 C CA . GLU A 1 83 ? -2.713 -7.032 -3.755 1.00 89.44 83 GLU A CA 1
ATOM 624 C C . GLU A 1 83 ? -3.139 -6.950 -5.227 1.00 89.44 83 GLU A C 1
ATOM 626 O O . GLU A 1 83 ? -2.299 -6.782 -6.112 1.00 89.44 83 GLU A O 1
ATOM 631 N N . ALA A 1 84 ? -4.444 -7.005 -5.503 1.00 91.75 84 ALA A N 1
ATOM 632 C CA . ALA A 1 84 ? -4.973 -6.876 -6.858 1.00 91.75 84 ALA A CA 1
ATOM 633 C C . ALA A 1 84 ? -4.619 -5.519 -7.497 1.00 91.75 84 ALA A C 1
ATOM 635 O O . ALA A 1 84 ? -4.245 -5.467 -8.670 1.00 91.75 84 ALA A O 1
ATOM 636 N N . ILE A 1 85 ? -4.700 -4.430 -6.724 1.00 91.69 85 ILE A N 1
ATOM 637 C CA . ILE A 1 85 ? -4.320 -3.084 -7.173 1.00 91.69 85 ILE A CA 1
ATOM 638 C C . ILE A 1 85 ? -2.814 -3.006 -7.435 1.00 91.69 85 ILE A C 1
ATOM 640 O O . ILE A 1 85 ? -2.399 -2.480 -8.462 1.00 91.69 85 ILE A O 1
ATOM 644 N N . LEU A 1 86 ? -1.977 -3.556 -6.552 1.00 90.94 86 LEU A N 1
ATOM 645 C CA . LEU A 1 86 ? -0.529 -3.529 -6.764 1.00 90.94 86 LEU A CA 1
ATOM 646 C C . LEU A 1 86 ? -0.137 -4.281 -8.044 1.00 90.94 86 LEU A C 1
ATOM 648 O O . LEU A 1 86 ? 0.637 -3.777 -8.857 1.00 90.94 86 LEU A O 1
ATOM 652 N N . ARG A 1 87 ? -0.734 -5.455 -8.275 1.00 90.75 87 ARG A N 1
ATOM 653 C CA . ARG A 1 87 ? -0.533 -6.222 -9.511 1.00 90.75 87 ARG A CA 1
ATOM 654 C C . ARG A 1 87 ? -0.974 -5.443 -10.751 1.00 90.75 87 ARG A C 1
ATOM 656 O O . ARG A 1 87 ? -0.286 -5.500 -11.767 1.00 90.75 87 ARG A O 1
ATOM 663 N N . SER A 1 88 ? -2.086 -4.707 -10.692 1.00 90.44 88 SER A N 1
ATOM 664 C CA . SER A 1 88 ? -2.552 -3.916 -11.839 1.00 90.44 88 SER A CA 1
ATOM 665 C C . SER A 1 88 ? -1.616 -2.749 -12.160 1.00 90.44 88 SER A C 1
ATOM 667 O O . SER A 1 88 ? -1.357 -2.504 -13.337 1.00 90.44 88 SER A O 1
ATOM 669 N N . VAL A 1 89 ? -1.040 -2.100 -11.142 1.00 92.75 89 VAL A N 1
ATOM 670 C CA . VAL A 1 89 ? -0.004 -1.065 -11.309 1.00 92.75 89 VAL A CA 1
ATOM 671 C C . VAL A 1 89 ? 1.237 -1.646 -11.988 1.00 92.75 89 VAL A C 1
ATOM 673 O O . VAL A 1 89 ? 1.742 -1.057 -12.941 1.00 92.75 89 VAL A O 1
ATOM 676 N N . VAL A 1 90 ? 1.692 -2.832 -11.570 1.00 92.06 90 VAL A N 1
ATOM 677 C CA . VAL A 1 90 ? 2.822 -3.520 -12.219 1.00 92.06 90 VAL A CA 1
ATOM 678 C C . VAL A 1 90 ? 2.501 -3.848 -13.678 1.00 92.06 90 VAL A C 1
ATOM 680 O O . VAL A 1 90 ? 3.292 -3.540 -14.564 1.00 92.06 90 VAL A O 1
ATOM 683 N N . VAL A 1 91 ? 1.322 -4.409 -13.963 1.00 92.81 91 VAL A N 1
ATOM 684 C CA . VAL A 1 91 ? 0.896 -4.710 -15.341 1.00 92.81 91 VAL A CA 1
ATOM 685 C C . VAL A 1 91 ? 0.798 -3.439 -16.194 1.00 92.81 91 VAL A C 1
ATOM 687 O O . VAL A 1 91 ? 1.180 -3.463 -17.362 1.00 92.81 91 VAL A O 1
ATOM 690 N N . GLY A 1 92 ? 0.314 -2.327 -15.636 1.00 91.44 92 GLY A N 1
ATOM 691 C CA . GLY A 1 92 ? 0.281 -1.026 -16.308 1.00 91.44 92 GLY A CA 1
ATOM 692 C C . GLY A 1 92 ? 1.680 -0.500 -16.630 1.00 91.44 92 GLY A C 1
ATOM 693 O O . GLY A 1 92 ? 1.938 -0.093 -17.762 1.00 91.44 92 GLY A O 1
ATOM 694 N N . ALA A 1 93 ? 2.608 -0.593 -15.675 1.00 92.06 93 ALA A N 1
ATOM 695 C CA . ALA A 1 93 ? 4.004 -0.218 -15.882 1.00 92.06 93 ALA A CA 1
ATOM 696 C C . ALA A 1 93 ? 4.673 -1.084 -16.965 1.00 92.06 93 ALA A C 1
ATOM 698 O O . ALA A 1 93 ? 5.333 -0.548 -17.851 1.00 92.06 93 ALA A O 1
ATOM 699 N N . LEU A 1 94 ? 4.428 -2.402 -16.967 1.00 93.19 94 LEU A N 1
ATOM 700 C CA . LEU A 1 94 ? 4.910 -3.322 -18.009 1.00 93.19 94 LEU A CA 1
ATOM 701 C C . LEU A 1 94 ? 4.348 -2.998 -19.401 1.00 93.19 94 LEU A C 1
ATOM 703 O O . LEU A 1 94 ? 4.992 -3.277 -20.407 1.00 93.19 94 LEU A O 1
ATOM 707 N N . ARG A 1 95 ? 3.154 -2.399 -19.473 1.00 92.88 95 ARG A N 1
ATOM 708 C CA . ARG A 1 95 ? 2.544 -1.920 -20.724 1.00 92.88 95 ARG A CA 1
ATOM 709 C C . ARG A 1 95 ? 3.076 -0.557 -21.180 1.00 92.88 95 ARG A C 1
ATOM 711 O O . ARG A 1 95 ? 2.674 -0.100 -22.245 1.00 92.88 95 ARG A O 1
ATOM 718 N N . GLY A 1 96 ? 3.949 0.088 -20.404 1.00 90.44 96 GLY A N 1
ATOM 719 C CA . GLY A 1 96 ? 4.523 1.396 -20.728 1.00 90.44 96 GLY A CA 1
ATOM 720 C C . GLY A 1 96 ? 3.688 2.596 -20.271 1.00 90.44 96 GLY A C 1
ATOM 721 O O . GLY A 1 96 ? 3.944 3.713 -20.716 1.00 90.44 96 GLY A O 1
ATOM 722 N N . ASP A 1 97 ? 2.703 2.409 -19.385 1.00 95.00 97 ASP A N 1
ATOM 723 C CA . ASP A 1 97 ? 1.997 3.538 -18.770 1.00 95.00 97 ASP A CA 1
ATOM 724 C C . ASP A 1 97 ? 2.921 4.259 -17.776 1.00 95.00 97 ASP A C 1
ATOM 726 O O . ASP A 1 97 ? 3.241 3.751 -16.696 1.00 95.00 97 ASP A O 1
ATOM 730 N N . THR A 1 98 ? 3.327 5.476 -18.139 1.00 92.56 98 THR A N 1
ATOM 731 C CA . THR A 1 98 ? 4.230 6.326 -17.351 1.00 92.56 98 THR A CA 1
ATOM 732 C C . THR A 1 98 ? 3.663 6.667 -15.977 1.00 92.56 98 THR A C 1
ATOM 734 O O . THR A 1 98 ? 4.424 6.818 -15.020 1.00 92.56 98 THR A O 1
ATOM 737 N N . ARG A 1 99 ? 2.334 6.736 -15.833 1.00 93.00 99 ARG A N 1
ATOM 738 C CA . ARG A 1 99 ? 1.683 7.004 -14.548 1.00 93.00 99 ARG A CA 1
ATOM 739 C C . ARG A 1 99 ? 1.793 5.807 -13.615 1.00 93.00 99 ARG A C 1
ATOM 741 O O . ARG A 1 99 ? 2.155 5.970 -12.451 1.00 93.00 99 ARG A O 1
ATOM 748 N N . SER A 1 100 ? 1.509 4.616 -14.134 1.00 91.94 100 SER A N 1
ATOM 749 C CA . SER A 1 100 ? 1.660 3.361 -13.397 1.00 91.94 100 SER A CA 1
ATOM 750 C C . SER A 1 100 ? 3.118 3.126 -12.998 1.00 91.94 100 SER A C 1
ATOM 752 O O . SER A 1 100 ? 3.388 2.762 -11.856 1.00 91.94 100 SER A O 1
ATOM 754 N N . LEU A 1 101 ? 4.066 3.432 -13.891 1.00 91.94 101 LEU A N 1
ATOM 755 C CA . LEU A 1 101 ? 5.500 3.370 -13.607 1.00 91.94 101 LEU A CA 1
ATOM 756 C C . LEU A 1 101 ? 5.896 4.340 -12.482 1.00 91.94 101 LEU A C 1
ATOM 758 O O . LEU A 1 101 ? 6.544 3.931 -11.522 1.00 91.94 101 LEU A O 1
ATOM 762 N N . ALA A 1 102 ? 5.451 5.598 -12.536 1.00 93.25 102 ALA A N 1
ATOM 763 C CA . ALA A 1 102 ? 5.717 6.571 -11.476 1.00 93.25 102 ALA A CA 1
ATOM 764 C C . ALA A 1 102 ? 5.125 6.149 -10.118 1.00 93.25 102 ALA A C 1
ATOM 766 O O . ALA A 1 102 ? 5.764 6.333 -9.081 1.00 93.25 102 ALA A O 1
ATOM 767 N N . MET A 1 103 ? 3.919 5.569 -10.104 1.00 92.25 103 MET A N 1
ATOM 768 C CA . MET A 1 103 ? 3.329 5.021 -8.877 1.00 92.25 103 MET A CA 1
ATOM 769 C C . MET A 1 103 ? 4.126 3.829 -8.347 1.00 92.25 103 MET A C 1
ATOM 771 O O . MET A 1 103 ? 4.369 3.763 -7.146 1.00 92.25 103 MET A O 1
ATOM 775 N N . LEU A 1 104 ? 4.568 2.925 -9.224 1.00 90.62 104 LEU A N 1
ATOM 776 C CA . LEU A 1 104 ? 5.390 1.778 -8.849 1.00 90.62 104 LEU A CA 1
ATOM 777 C C . LEU A 1 104 ? 6.722 2.215 -8.228 1.00 90.62 104 LEU A C 1
ATOM 779 O O . LEU A 1 104 ? 7.077 1.708 -7.171 1.00 90.62 104 LEU A O 1
ATOM 783 N N . LEU A 1 105 ? 7.418 3.186 -8.831 1.00 90.44 105 LEU A N 1
ATOM 784 C CA . LEU A 1 105 ? 8.677 3.720 -8.297 1.00 90.44 105 LEU A CA 1
ATOM 785 C C . LEU A 1 105 ? 8.494 4.346 -6.911 1.00 90.44 105 LEU A C 1
ATOM 787 O O . LEU A 1 105 ? 9.272 4.069 -6.005 1.00 90.44 105 LEU A O 1
ATOM 791 N N . ARG A 1 106 ? 7.431 5.134 -6.714 1.00 91.06 106 ARG A N 1
ATOM 792 C CA . ARG A 1 106 ? 7.110 5.707 -5.397 1.00 91.06 106 ARG A CA 1
ATOM 793 C C . ARG A 1 106 ? 6.823 4.631 -4.354 1.00 91.06 106 ARG A C 1
ATOM 795 O O . ARG A 1 106 ? 7.240 4.766 -3.208 1.00 91.06 106 ARG A O 1
ATOM 802 N N . LEU A 1 107 ? 6.093 3.583 -4.736 1.00 88.75 107 LEU A N 1
ATOM 803 C CA . LEU A 1 107 ? 5.805 2.455 -3.851 1.00 88.75 107 LEU A CA 1
ATOM 804 C C . LEU A 1 107 ? 7.077 1.671 -3.513 1.00 88.75 107 LEU A C 1
ATOM 806 O O . LEU A 1 107 ? 7.251 1.299 -2.358 1.00 88.75 107 LEU A O 1
ATOM 810 N N . ALA A 1 108 ? 7.972 1.470 -4.484 1.00 87.19 108 ALA A N 1
ATOM 811 C CA . ALA A 1 108 ? 9.267 0.830 -4.272 1.00 87.19 108 ALA A CA 1
ATOM 812 C C . ALA A 1 108 ? 10.149 1.636 -3.304 1.00 87.19 108 ALA A C 1
ATOM 814 O O . ALA A 1 108 ? 10.719 1.057 -2.387 1.00 87.19 108 ALA A O 1
ATOM 815 N N . GLU A 1 109 ? 10.179 2.965 -3.436 1.00 88.50 109 GLU A N 1
ATOM 816 C CA . GLU A 1 109 ? 10.898 3.864 -2.522 1.00 88.50 109 GLU A CA 1
ATOM 817 C C . GLU A 1 109 ? 10.385 3.743 -1.081 1.00 88.50 109 GLU A C 1
ATOM 819 O O . GLU A 1 109 ? 11.163 3.559 -0.151 1.00 88.50 109 GLU A O 1
ATOM 824 N N . HIS A 1 110 ? 9.062 3.758 -0.891 1.00 86.75 110 HIS A N 1
ATOM 825 C CA . HIS A 1 110 ? 8.455 3.612 0.437 1.00 86.75 110 HIS A CA 1
ATOM 826 C C . HIS A 1 110 ? 8.631 2.208 1.030 1.00 86.75 110 HIS A C 1
ATOM 828 O O . HIS A 1 110 ? 8.592 2.052 2.249 1.00 86.75 110 HIS A O 1
ATOM 834 N N . ALA A 1 111 ? 8.783 1.189 0.182 1.00 81.19 111 ALA A N 1
ATOM 835 C CA . ALA A 1 111 ? 9.001 -0.192 0.598 1.00 81.19 111 ALA A CA 1
ATOM 836 C C . ALA A 1 111 ? 10.479 -0.516 0.884 1.00 81.19 111 ALA A C 1
ATOM 838 O O . ALA A 1 111 ? 10.764 -1.639 1.289 1.00 81.19 111 ALA A O 1
ATOM 839 N N . GLY A 1 112 ? 11.406 0.425 0.657 1.00 79.25 112 GLY A N 1
ATOM 840 C CA . GLY A 1 112 ? 12.849 0.169 0.746 1.00 79.25 112 GLY A CA 1
ATOM 841 C C . GLY A 1 112 ? 13.393 -0.685 -0.406 1.00 79.25 112 GLY A C 1
ATOM 842 O O . GLY A 1 112 ? 14.516 -1.160 -0.345 1.00 79.25 112 GLY A O 1
ATOM 843 N N . GLY A 1 113 ? 12.625 -0.871 -1.485 1.00 63.16 113 GLY A N 1
ATOM 844 C CA . GLY A 1 113 ? 12.950 -1.769 -2.602 1.00 63.16 113 GLY A CA 1
ATOM 845 C C . GLY A 1 113 ? 14.089 -1.305 -3.519 1.00 63.16 113 GLY A C 1
ATOM 846 O O . GLY A 1 113 ? 14.289 -1.907 -4.570 1.00 63.16 113 GLY A O 1
ATOM 847 N N . PHE A 1 114 ? 14.802 -0.238 -3.149 1.00 57.47 114 PHE A N 1
ATOM 848 C CA . PHE A 1 114 ? 16.046 0.193 -3.797 1.00 57.47 114 PHE A CA 1
ATOM 849 C C . PHE A 1 114 ? 17.297 -0.128 -2.967 1.00 57.47 114 PHE A C 1
ATOM 851 O O . PHE A 1 114 ? 18.406 0.178 -3.400 1.00 57.47 114 PHE A O 1
ATOM 858 N N . GLU A 1 115 ? 17.148 -0.748 -1.797 1.00 62.81 115 GLU A N 1
ATOM 859 C CA . GLU A 1 115 ? 18.275 -1.294 -1.050 1.00 62.81 115 GLU A CA 1
ATOM 860 C C . GLU A 1 115 ? 18.511 -2.733 -1.512 1.00 62.81 115 GLU A C 1
ATOM 862 O O . GLU A 1 115 ? 17.777 -3.635 -1.132 1.00 62.81 115 GLU A O 1
ATOM 867 N N . ASP A 1 116 ? 19.455 -2.894 -2.447 1.00 59.50 116 ASP A N 1
ATOM 868 C CA . ASP A 1 116 ? 20.457 -3.972 -2.477 1.00 59.50 116 ASP A CA 1
ATOM 869 C C . ASP A 1 116 ? 21.285 -3.900 -3.773 1.00 59.50 116 ASP A C 1
ATOM 871 O O . ASP A 1 116 ? 20.981 -4.545 -4.774 1.00 59.50 116 ASP A O 1
ATOM 875 N N . GLN A 1 117 ? 22.367 -3.114 -3.732 1.00 53.09 117 GLN A N 1
ATOM 876 C CA . GLN A 1 117 ? 23.689 -3.582 -4.171 1.00 53.09 117 GLN A CA 1
ATOM 877 C C . GLN A 1 117 ? 24.780 -2.729 -3.500 1.00 53.09 117 GLN A C 1
ATOM 879 O O . GLN A 1 117 ? 25.448 -1.904 -4.120 1.00 53.09 117 GLN A O 1
ATOM 884 N N . GLN A 1 118 ? 24.939 -2.899 -2.186 1.00 63.69 118 GLN A N 1
ATOM 885 C CA . GLN A 1 118 ? 26.219 -2.602 -1.544 1.00 63.69 118 GLN A CA 1
ATOM 886 C C . GLN A 1 118 ? 27.159 -3.748 -1.918 1.00 63.69 118 GLN A C 1
ATOM 888 O O . GLN A 1 118 ? 27.014 -4.820 -1.358 1.00 63.69 118 GLN A O 1
ATOM 893 N N . ASP A 1 119 ? 28.049 -3.545 -2.890 1.00 56.22 119 ASP A N 1
ATOM 894 C CA . ASP A 1 119 ? 29.325 -4.266 -3.001 1.00 56.22 119 ASP A CA 1
ATOM 895 C C . ASP A 1 119 ? 30.192 -3.587 -4.071 1.00 56.22 119 ASP A C 1
ATOM 897 O O . ASP A 1 119 ? 30.047 -3.838 -5.261 1.00 56.22 119 ASP A O 1
ATOM 901 N N . ILE A 1 120 ? 31.010 -2.632 -3.616 1.00 60.97 120 ILE A N 1
ATOM 902 C CA . ILE A 1 120 ? 32.371 -2.221 -4.041 1.00 60.97 120 ILE A CA 1
ATOM 903 C C . ILE A 1 120 ? 32.583 -0.833 -3.404 1.00 60.97 120 ILE A C 1
ATOM 905 O O . ILE A 1 120 ? 32.540 0.207 -4.053 1.00 60.97 120 ILE A O 1
ATOM 909 N N . GLN A 1 121 ? 32.748 -0.786 -2.082 1.00 57.69 121 GLN A N 1
ATOM 910 C CA . GLN A 1 121 ? 33.144 0.435 -1.356 1.00 57.69 121 GLN A CA 1
ATOM 911 C C . GLN A 1 121 ? 34.258 0.128 -0.340 1.00 57.69 121 GLN A C 1
ATOM 913 O O . GLN A 1 121 ? 34.392 0.800 0.678 1.00 57.69 121 GLN A O 1
ATOM 918 N N . LYS A 1 122 ? 35.095 -0.884 -0.606 1.00 61.72 122 LYS A N 1
ATOM 919 C CA . LYS A 1 122 ? 36.358 -1.056 0.119 1.00 61.72 122 LYS A CA 1
ATOM 920 C C . LYS A 1 122 ? 37.524 -0.974 -0.853 1.00 61.72 122 LYS A C 1
ATOM 922 O O . LYS A 1 122 ? 38.059 -1.980 -1.301 1.00 61.72 122 LYS A O 1
ATOM 927 N N . ILE A 1 123 ? 37.909 0.253 -1.191 1.00 67.75 123 ILE A N 1
ATOM 928 C CA . ILE A 1 123 ? 39.242 0.495 -1.737 1.00 67.75 123 ILE A CA 1
ATOM 929 C C . ILE A 1 123 ? 40.186 0.467 -0.535 1.00 67.75 123 ILE A C 1
ATOM 931 O O . ILE A 1 123 ? 40.361 1.467 0.161 1.00 67.75 123 ILE A O 1
ATOM 935 N N . GLU A 1 124 ? 40.760 -0.701 -0.248 1.00 60.81 124 GLU A N 1
ATOM 936 C CA . GLU A 1 124 ? 41.960 -0.760 0.581 1.00 60.81 124 GLU A CA 1
ATOM 937 C C . GLU A 1 124 ? 43.062 -0.053 -0.210 1.00 60.81 124 GLU A C 1
ATOM 939 O O . GLU A 1 124 ? 43.475 -0.512 -1.270 1.00 60.81 124 GLU A O 1
ATOM 944 N N . ARG A 1 125 ? 43.409 1.153 0.252 1.00 54.06 125 ARG A N 1
ATOM 945 C CA . ARG A 1 125 ? 44.448 2.060 -0.251 1.00 54.06 125 ARG A CA 1
ATOM 946 C C . ARG A 1 125 ? 45.462 1.370 -1.180 1.00 54.06 125 ARG A C 1
ATOM 948 O O . ARG A 1 125 ? 46.393 0.725 -0.709 1.00 54.06 125 ARG A O 1
ATOM 955 N N . ILE A 1 126 ? 45.333 1.579 -2.489 1.00 69.94 126 ILE A N 1
ATOM 956 C CA . ILE A 1 126 ? 46.355 1.149 -3.449 1.00 69.94 126 ILE A CA 1
ATOM 957 C C . ILE A 1 126 ? 47.446 2.222 -3.456 1.00 69.94 126 ILE A C 1
ATOM 959 O O . ILE A 1 126 ? 47.267 3.304 -4.012 1.00 69.94 126 ILE A O 1
ATOM 963 N N . ILE A 1 127 ? 48.568 1.945 -2.792 1.00 69.50 127 ILE A N 1
ATOM 964 C CA . ILE A 1 127 ? 49.785 2.749 -2.934 1.00 69.50 127 ILE A CA 1
ATOM 965 C C . ILE A 1 127 ? 50.465 2.274 -4.218 1.00 69.50 127 ILE A C 1
ATOM 967 O O . ILE A 1 127 ? 51.068 1.207 -4.240 1.00 69.50 127 ILE A O 1
ATOM 971 N N . VAL A 1 128 ? 50.354 3.053 -5.293 1.00 68.88 128 VAL A N 1
ATOM 972 C CA . VAL A 1 128 ? 51.187 2.855 -6.483 1.00 68.88 128 VAL A CA 1
ATOM 973 C C . VAL A 1 128 ? 52.412 3.746 -6.327 1.00 68.88 128 VAL A C 1
ATOM 975 O O . VAL A 1 128 ? 52.317 4.962 -6.473 1.00 68.88 128 VAL A O 1
ATOM 978 N N . THR A 1 129 ? 53.558 3.156 -6.005 1.00 70.19 129 THR A N 1
ATOM 979 C CA . THR A 1 129 ? 54.851 3.827 -6.165 1.00 70.19 129 THR A CA 1
ATOM 980 C C . THR A 1 129 ? 55.343 3.552 -7.574 1.00 70.19 129 THR A C 1
ATOM 982 O O . THR A 1 129 ? 55.572 2.402 -7.949 1.00 70.19 129 THR A O 1
ATOM 985 N N . TRP A 1 130 ? 55.450 4.603 -8.379 1.00 70.50 130 TRP A N 1
ATOM 986 C CA . TRP A 1 130 ? 56.010 4.503 -9.719 1.00 70.50 130 TRP A CA 1
ATOM 987 C C . TRP A 1 130 ? 57.534 4.384 -9.591 1.00 70.50 130 TRP A C 1
ATOM 989 O O . TRP A 1 130 ? 58.155 5.299 -9.054 1.00 70.50 130 TRP A O 1
ATOM 999 N N . LYS A 1 131 ? 58.116 3.255 -10.01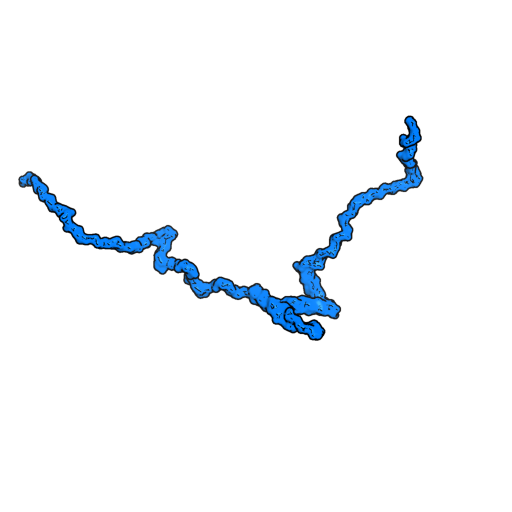7 1.00 69.62 131 LYS A N 1
ATOM 1000 C CA . LYS A 1 131 ? 59.574 3.053 -10.021 1.00 69.62 131 LYS A CA 1
ATOM 1001 C C . LYS A 1 131 ? 60.131 3.640 -11.315 1.00 69.62 131 LYS A C 1
ATOM 1003 O O . LYS A 1 131 ? 59.675 3.261 -12.397 1.00 69.62 131 LYS A O 1
ATOM 1008 N N . SER A 1 132 ? 61.063 4.582 -11.202 1.00 70.25 132 SER A N 1
ATOM 1009 C CA . SER A 1 132 ? 61.764 5.101 -12.375 1.00 70.25 132 SER A CA 1
ATOM 1010 C C . SER A 1 132 ? 62.740 4.027 -12.876 1.00 70.25 132 SER A C 1
ATOM 1012 O O . SER A 1 132 ? 63.295 3.305 -12.048 1.00 70.25 132 SER A O 1
ATOM 1014 N N . PRO A 1 133 ? 62.979 3.882 -14.193 1.00 69.19 133 PRO A N 1
ATOM 1015 C CA . PRO A 1 133 ? 63.885 2.859 -14.733 1.00 69.19 133 PRO A CA 1
ATOM 1016 C C . PRO A 1 133 ? 65.314 2.897 -14.170 1.00 69.19 133 PRO A C 1
ATOM 1018 O O . PRO A 1 133 ? 66.029 1.907 -14.287 1.00 69.19 133 PRO A O 1
ATOM 1021 N N . ASP A 1 134 ? 65.706 4.023 -13.569 1.00 66.19 134 ASP A N 1
ATOM 1022 C CA . ASP A 1 134 ? 67.055 4.285 -13.067 1.00 66.19 134 ASP A CA 1
ATOM 1023 C C . ASP A 1 134 ? 67.204 4.096 -11.541 1.00 66.19 134 ASP A C 1
ATOM 1025 O O . ASP A 1 134 ? 68.267 4.395 -11.000 1.00 66.19 134 AS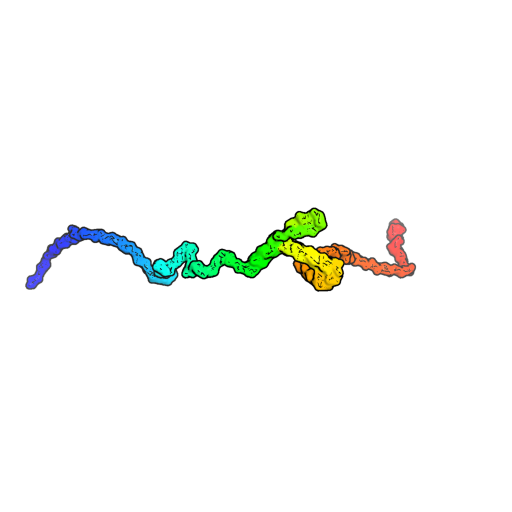P A O 1
ATOM 1029 N N . ASP A 1 135 ? 66.173 3.615 -10.830 1.00 68.62 135 ASP A N 1
ATOM 1030 C CA . ASP A 1 135 ? 66.284 3.337 -9.390 1.00 68.62 135 ASP A CA 1
ATOM 1031 C C . ASP A 1 135 ? 67.090 2.040 -9.145 1.00 68.62 135 ASP A C 1
ATOM 1033 O O . ASP A 1 135 ? 66.654 0.968 -9.590 1.00 68.62 135 ASP A O 1
ATOM 1037 N N . PRO A 1 136 ? 68.236 2.095 -8.432 1.00 64.06 136 PRO A N 1
ATOM 1038 C CA . PRO A 1 136 ? 69.036 0.911 -8.125 1.00 64.06 136 PRO A CA 1
ATOM 1039 C C . PRO A 1 136 ? 68.278 -0.034 -7.181 1.00 64.06 136 PRO A C 1
ATOM 1041 O O . PRO A 1 136 ? 67.511 0.399 -6.324 1.00 64.06 136 PRO A O 1
ATOM 1044 N N . ASP A 1 137 ? 68.443 -1.344 -7.374 1.00 62.31 137 ASP A N 1
ATOM 1045 C CA . ASP A 1 137 ? 67.779 -2.362 -6.556 1.00 62.31 137 ASP A CA 1
ATOM 1046 C C . ASP A 1 137 ? 68.416 -2.418 -5.159 1.00 62.31 137 ASP A C 1
ATOM 1048 O O . ASP A 1 137 ? 69.562 -2.834 -5.014 1.00 62.31 137 ASP A O 1
ATOM 1052 N N . ASP A 1 138 ? 67.657 -2.058 -4.120 1.00 61.50 138 ASP A N 1
ATOM 1053 C CA . ASP A 1 138 ? 68.074 -2.094 -2.704 1.00 61.50 138 ASP A CA 1
ATOM 1054 C C . ASP A 1 138 ? 68.233 -3.532 -2.139 1.00 61.50 138 ASP A C 1
ATOM 1056 O O . ASP A 1 138 ? 68.043 -3.778 -0.950 1.00 61.50 138 ASP A O 1
ATOM 1060 N N . ASN A 1 139 ? 68.544 -4.521 -2.982 1.00 60.00 139 ASN A N 1
ATOM 1061 C CA . ASN A 1 139 ? 68.567 -5.949 -2.642 1.00 60.00 139 ASN A CA 1
ATOM 1062 C C . ASN A 1 139 ? 69.959 -6.590 -2.794 1.00 60.00 139 ASN A C 1
ATOM 1064 O O . ASN A 1 139 ? 70.061 -7.776 -3.110 1.00 60.00 139 ASN A O 1
ATOM 1068 N N . GLU A 1 140 ? 71.037 -5.833 -2.566 1.00 58.03 140 GLU A N 1
ATOM 1069 C CA . GLU A 1 140 ? 72.406 -6.379 -2.621 1.00 58.03 140 GLU A CA 1
ATOM 1070 C C . GLU A 1 140 ? 73.126 -6.493 -1.264 1.00 58.03 140 GLU A C 1
ATOM 1072 O O . GLU A 1 140 ? 74.134 -7.191 -1.188 1.00 58.03 140 GLU A O 1
ATOM 1077 N N . ASP A 1 141 ? 72.575 -5.976 -0.160 1.00 55.88 141 ASP A N 1
ATOM 1078 C CA . ASP A 1 141 ? 73.299 -5.961 1.128 1.00 55.88 141 ASP A CA 1
ATOM 1079 C C . ASP A 1 141 ? 72.977 -7.120 2.098 1.00 55.88 141 ASP A C 1
ATOM 1081 O O . ASP A 1 141 ? 73.447 -7.121 3.234 1.00 55.88 141 ASP A O 1
ATOM 1085 N N . GLU A 1 142 ? 72.250 -8.164 1.673 1.00 56.25 142 GLU A N 1
ATOM 1086 C CA . GLU A 1 142 ? 72.030 -9.376 2.498 1.00 56.25 142 GLU A CA 1
ATOM 1087 C C . GLU A 1 142 ? 72.595 -10.668 1.879 1.00 56.25 142 GLU A C 1
ATOM 1089 O O . GLU A 1 142 ? 72.132 -11.785 2.126 1.00 56.25 142 GLU A O 1
ATOM 1094 N N . LYS A 1 143 ? 73.665 -10.540 1.091 1.00 51.28 143 LYS A N 1
ATOM 1095 C CA . LYS A 1 143 ? 74.589 -11.647 0.828 1.00 51.28 143 LYS A CA 1
ATOM 1096 C C . LYS A 1 143 ? 76.021 -11.144 0.870 1.00 51.28 143 LYS A C 1
ATOM 1098 O O . LYS A 1 143 ? 76.566 -10.812 -0.172 1.00 51.28 143 LYS A O 1
ATOM 1103 N N . LEU A 1 144 ? 76.629 -11.175 2.054 1.00 45.50 144 LEU A N 1
ATOM 1104 C CA . LEU A 1 144 ? 77.965 -11.725 2.322 1.00 45.50 144 LEU A CA 1
ATOM 1105 C C . LEU A 1 144 ? 78.369 -11.392 3.770 1.00 45.50 144 LEU A C 1
ATOM 1107 O O . LEU A 1 144 ? 78.522 -10.227 4.100 1.00 45.50 144 LEU A O 1
ATOM 1111 N N . ALA A 1 145 ? 78.556 -12.459 4.555 1.00 42.78 145 ALA A N 1
ATOM 1112 C CA . ALA A 1 145 ? 79.503 -12.621 5.670 1.00 42.78 145 ALA A CA 1
ATOM 1113 C C . ALA A 1 145 ? 79.567 -11.551 6.779 1.00 42.78 145 ALA A C 1
ATOM 1115 O O . ALA A 1 145 ? 80.139 -10.465 6.552 1.00 42.78 145 ALA A O 1
#

pLDDT: mean 73.58, std 16.93, range [38.12, 95.0]

Sequence (145 aa):
MMSERHQREDFSDMPGSIATSAGKTKVGYKCPPTHSQFKPGVSGNPSGRPKGGQNLKTLFNKILNEEVALRDGSKVKKISKAEAILRSVVVGALRGDTRSLAMLLRLAEHAGGFEDQQDIQKIERIIVTWKSPDDPDDNEDEKLA

Radius of gyration: 47.12 Å; chains: 1; bounding box: 115×53×126 Å